Protein AF-A0AAE2RRU5-F1 (afdb_monomer_lite)

pLDDT: mean 7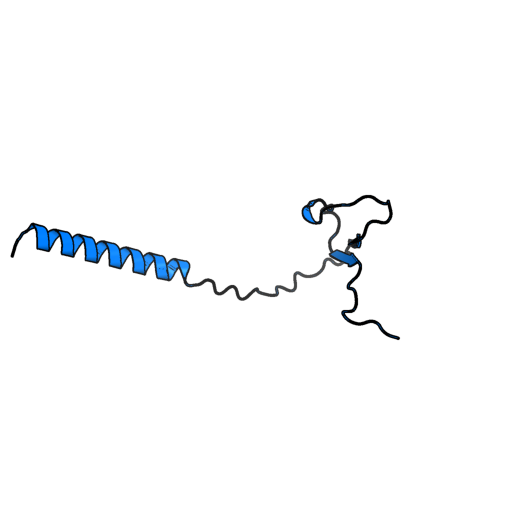9.68, std 16.88, range [51.47, 98.31]

InterPro domains:
  IPR017853 Glycoside hydrolase superfamily [SSF51445] (35-80)

Organism: Clostridium beijerinckii (NCBI:txid1520)

Structure (mmCIF, N/CA/C/O backbone):
data_AF-A0AAE2RRU5-F1
#
_entry.id   AF-A0AAE2RRU5-F1
#
loop_
_atom_site.group_PDB
_atom_site.id
_atom_site.type_symbol
_atom_site.label_atom_id
_atom_site.label_alt_id
_atom_site.label_comp_id
_atom_site.label_asym_id
_atom_site.label_entity_id
_atom_site.label_seq_id
_atom_site.pdbx_PDB_ins_code
_atom_site.Cartn_x
_atom_site.Cartn_y
_atom_site.Cartn_z
_atom_site.occupancy
_atom_site.B_iso_or_equiv
_atom_site.auth_seq_id
_atom_site.auth_comp_id
_atom_site.auth_asym_id
_atom_site.auth_atom_id
_atom_site.pdbx_PDB_model_num
ATOM 1 N N . MET A 1 1 ? -60.111 38.646 -15.278 1.00 61.00 1 MET A N 1
ATOM 2 C CA . MET A 1 1 ? -58.783 37.982 -15.261 1.00 61.00 1 MET A CA 1
ATOM 3 C C . MET A 1 1 ? -58.976 36.493 -15.557 1.00 61.00 1 MET A C 1
ATOM 5 O O . MET A 1 1 ? -59.765 35.862 -14.872 1.00 61.00 1 MET A O 1
ATOM 9 N N . SER A 1 2 ? -58.385 35.948 -16.630 1.00 70.12 2 SER A N 1
ATOM 10 C CA . SER A 1 2 ? -58.740 34.600 -17.126 1.00 70.12 2 SER A CA 1
ATOM 11 C C . SER A 1 2 ? -58.338 33.491 -16.143 1.00 70.12 2 SER A C 1
ATOM 13 O O . SER A 1 2 ? -57.196 33.472 -15.683 1.00 70.12 2 SER A O 1
ATOM 15 N N . LYS A 1 3 ? -59.246 32.540 -15.866 1.00 71.88 3 LYS A N 1
ATOM 16 C CA . LYS A 1 3 ? -59.039 31.392 -14.954 1.00 71.88 3 LYS A CA 1
ATOM 17 C C . LYS A 1 3 ? -57.749 30.611 -15.262 1.00 71.88 3 LYS A C 1
ATOM 19 O O . LYS A 1 3 ? -57.080 30.136 -14.352 1.00 71.88 3 LYS A O 1
ATOM 24 N N . LYS A 1 4 ? -57.332 30.585 -16.537 1.00 71.81 4 LYS A N 1
ATOM 25 C CA . LYS A 1 4 ? -56.070 29.979 -17.001 1.00 71.81 4 LYS A CA 1
ATOM 26 C C . LYS A 1 4 ? -54.820 30.713 -16.487 1.00 71.81 4 LYS A C 1
ATOM 28 O O . LYS A 1 4 ? -53.839 30.069 -16.129 1.00 71.81 4 LYS A O 1
ATOM 33 N N . LYS A 1 5 ? -54.857 32.051 -16.405 1.00 69.94 5 LYS A N 1
ATOM 34 C CA . LYS A 1 5 ? -53.764 32.863 -15.830 1.00 69.94 5 LYS A CA 1
ATOM 35 C C . LYS A 1 5 ? -53.656 32.661 -14.317 1.00 69.94 5 LYS A C 1
ATOM 37 O O . LYS A 1 5 ? -52.551 32.641 -13.791 1.00 69.94 5 LYS A O 1
ATOM 42 N N . PHE A 1 6 ? -54.789 32.482 -13.638 1.00 72.44 6 PHE A N 1
ATOM 43 C CA . PHE A 1 6 ? -54.831 32.219 -12.199 1.00 72.44 6 PHE A CA 1
ATOM 44 C C . PHE A 1 6 ? -54.284 30.825 -11.856 1.00 72.44 6 PHE A C 1
ATOM 46 O O . PHE A 1 6 ? -53.408 30.702 -11.006 1.00 72.44 6 PHE A O 1
ATOM 53 N N . PHE A 1 7 ? -54.698 29.796 -12.603 1.00 77.81 7 PHE A N 1
ATOM 54 C CA . PHE A 1 7 ? -54.205 28.427 -12.434 1.00 77.81 7 PHE A CA 1
ATOM 55 C C . PHE A 1 7 ? -52.688 28.312 -12.650 1.00 77.81 7 PHE A C 1
ATOM 57 O O . PHE A 1 7 ? -51.981 27.743 -11.824 1.00 77.81 7 PHE A O 1
ATOM 64 N N . LYS A 1 8 ? -52.155 28.938 -13.710 1.00 70.56 8 LYS A N 1
ATOM 65 C CA . LYS A 1 8 ? -50.711 28.932 -14.002 1.00 70.56 8 LYS A CA 1
ATOM 66 C C . LYS A 1 8 ? -49.883 29.610 -12.898 1.00 70.56 8 LYS A C 1
ATOM 68 O O . LYS A 1 8 ? -48.760 29.192 -12.631 1.00 70.56 8 LYS A O 1
ATOM 73 N N . LYS A 1 9 ? -50.450 30.621 -12.228 1.00 69.69 9 LYS A N 1
ATOM 74 C CA . LYS A 1 9 ? -49.817 31.319 -11.100 1.00 69.69 9 LYS A CA 1
ATOM 75 C C . LYS A 1 9 ? -49.783 30.444 -9.840 1.00 69.69 9 LYS A C 1
ATOM 77 O O . LYS A 1 9 ? -48.754 30.400 -9.182 1.00 69.69 9 LYS A O 1
ATOM 82 N N . ILE A 1 10 ? -50.855 29.697 -9.555 1.00 76.75 10 ILE A N 1
ATOM 83 C CA . ILE A 1 10 ? -50.911 28.755 -8.420 1.00 76.75 10 ILE A CA 1
ATOM 84 C C . ILE A 1 10 ? -49.898 27.618 -8.594 1.00 76.75 10 ILE A C 1
ATOM 86 O O . ILE A 1 10 ? -49.118 27.354 -7.684 1.00 76.75 10 ILE A O 1
ATOM 90 N N . VAL A 1 11 ? -49.852 26.998 -9.777 1.00 76.81 11 VAL A N 1
ATOM 91 C CA . VAL A 1 11 ? -48.898 25.912 -10.069 1.00 76.81 11 VAL A CA 1
ATOM 92 C C . VAL A 1 11 ? -47.447 26.398 -9.947 1.00 76.81 11 VAL A C 1
ATOM 94 O O . VAL A 1 11 ? -46.612 25.702 -9.379 1.00 76.81 11 VAL A O 1
ATOM 97 N N . SER A 1 12 ? -47.151 27.620 -10.405 1.00 73.94 12 SER A N 1
ATOM 98 C CA . SER A 1 12 ? -45.816 28.222 -10.278 1.00 73.94 12 SER A CA 1
ATOM 99 C C . SER A 1 12 ? -45.405 28.486 -8.827 1.00 73.94 12 SER A C 1
ATOM 101 O O . SER A 1 12 ? -44.234 28.316 -8.500 1.00 73.94 12 SER A O 1
ATOM 103 N N . VAL A 1 13 ? -46.334 28.911 -7.965 1.00 74.25 13 VAL A N 1
ATOM 104 C CA . VAL A 1 13 ? -46.044 29.195 -6.549 1.00 74.25 13 VAL A CA 1
ATOM 105 C C . VAL A 1 13 ? -45.796 27.901 -5.775 1.00 74.25 13 VAL A C 1
ATOM 107 O O . VAL A 1 13 ? -44.856 27.839 -4.987 1.00 74.25 13 VAL A O 1
ATOM 110 N N . ILE A 1 14 ? -46.575 26.850 -6.049 1.00 74.81 14 ILE A N 1
ATOM 111 C CA . ILE A 1 14 ? -46.375 25.531 -5.433 1.00 74.81 14 ILE A CA 1
ATOM 112 C C . ILE A 1 14 ? -45.026 24.935 -5.862 1.00 74.81 14 ILE A C 1
ATOM 114 O O . ILE A 1 14 ? -44.268 24.499 -5.002 1.00 74.81 14 ILE A O 1
ATOM 118 N N . ALA A 1 15 ? -44.682 24.996 -7.155 1.00 73.69 15 ALA A N 1
ATOM 119 C CA . ALA A 1 15 ? -43.404 24.492 -7.669 1.00 73.69 15 ALA A CA 1
ATOM 120 C C . ALA A 1 15 ? -42.186 25.199 -7.041 1.00 73.69 15 ALA A C 1
ATOM 122 O O . ALA A 1 15 ? -41.200 24.547 -6.690 1.00 73.69 15 ALA A O 1
ATOM 123 N N . MET A 1 16 ? -42.267 26.522 -6.851 1.00 68.94 16 MET A N 1
ATOM 124 C CA . MET A 1 16 ? -41.200 27.294 -6.208 1.00 68.94 16 MET A CA 1
ATOM 125 C C . MET A 1 16 ? -41.062 26.928 -4.724 1.00 68.94 16 MET A C 1
ATOM 127 O O . MET A 1 16 ? -39.949 26.748 -4.245 1.00 68.94 16 MET A O 1
ATOM 131 N N . ALA A 1 17 ? -42.179 26.763 -4.004 1.00 65.75 17 ALA A N 1
ATOM 132 C CA . ALA A 1 17 ? -42.168 26.377 -2.594 1.00 65.75 17 ALA A CA 1
ATOM 133 C C . ALA A 1 17 ? -41.559 24.980 -2.383 1.00 65.75 17 ALA A C 1
ATOM 135 O O . ALA A 1 17 ? -40.731 24.808 -1.491 1.00 65.75 17 ALA A O 1
ATOM 136 N N . SER A 1 18 ? -41.882 24.006 -3.242 1.00 61.50 18 SER A N 1
ATOM 137 C CA . SER A 1 18 ? -41.253 22.679 -3.197 1.00 61.50 18 SER A CA 1
ATOM 138 C C . SER A 1 18 ? -39.742 22.731 -3.449 1.00 61.50 18 SER A C 1
ATOM 140 O O . SER A 1 18 ? -38.998 22.018 -2.784 1.00 61.50 18 SER A O 1
ATOM 142 N N . LEU A 1 19 ? -39.268 23.617 -4.333 1.00 61.56 19 LEU A N 1
ATOM 143 C CA . LEU A 1 19 ? -37.839 23.748 -4.638 1.00 61.56 19 LEU A CA 1
ATOM 144 C C . LEU A 1 19 ? -37.036 24.323 -3.455 1.00 61.56 19 LEU A C 1
ATOM 146 O O . LEU A 1 19 ? -35.909 23.897 -3.210 1.00 61.56 19 LEU A O 1
ATOM 150 N N . MET A 1 20 ? -37.630 25.236 -2.678 1.00 61.62 20 MET A N 1
ATOM 151 C CA . MET A 1 20 ? -36.987 25.815 -1.489 1.00 61.62 20 MET A CA 1
ATOM 152 C C . MET A 1 20 ? -36.910 24.823 -0.317 1.00 61.62 20 MET A C 1
ATOM 154 O O . MET A 1 20 ? -35.916 24.812 0.407 1.00 61.62 20 MET A O 1
ATOM 158 N N . VAL A 1 21 ? -37.915 23.951 -0.150 1.00 58.00 21 VAL A N 1
ATOM 159 C CA . VAL A 1 21 ? -37.912 22.904 0.893 1.00 58.00 21 VAL A CA 1
ATOM 160 C C . VAL A 1 21 ? -36.860 21.831 0.591 1.00 58.00 21 VAL A C 1
ATOM 162 O O . VAL A 1 21 ? -36.164 21.382 1.498 1.00 58.00 21 VAL A O 1
ATOM 165 N N . THR A 1 22 ? -36.662 21.469 -0.680 1.00 54.22 22 THR A N 1
ATOM 166 C CA . THR A 1 22 ? -35.600 20.530 -1.082 1.00 54.22 22 THR A CA 1
ATOM 167 C C . THR A 1 22 ? -34.199 21.156 -1.004 1.00 54.22 22 THR A C 1
ATOM 169 O O . THR A 1 22 ? -33.249 20.473 -0.625 1.00 54.22 22 THR A O 1
ATOM 172 N N . GLY A 1 23 ? -34.057 22.457 -1.290 1.00 55.19 23 GLY A N 1
ATOM 173 C CA . GLY A 1 23 ? -32.774 23.169 -1.212 1.00 55.19 23 GLY A CA 1
ATOM 174 C C . GLY A 1 23 ? -32.191 23.264 0.205 1.00 55.19 23 GLY A C 1
ATOM 175 O O . GLY A 1 23 ? -30.979 23.156 0.373 1.00 55.19 23 GLY A O 1
ATOM 176 N N . VAL A 1 24 ? -33.037 23.391 1.234 1.00 56.41 24 VAL A N 1
ATOM 177 C CA . VAL A 1 24 ? -32.599 23.423 2.644 1.00 56.41 24 VAL A CA 1
ATOM 178 C C . VAL A 1 24 ? -32.173 22.037 3.151 1.00 56.41 24 VAL A C 1
ATOM 180 O O . VAL A 1 24 ? -31.234 21.942 3.935 1.00 56.41 24 VAL A O 1
ATOM 183 N N . VAL A 1 25 ? -32.793 20.954 2.665 1.00 56.94 25 VAL A N 1
ATOM 184 C CA . VAL A 1 25 ? -32.424 19.572 3.043 1.00 56.94 25 VAL A CA 1
ATOM 185 C C . VAL A 1 25 ? -31.105 19.129 2.391 1.00 56.94 25 VAL A C 1
ATOM 187 O O . VAL A 1 25 ? -30.356 18.363 2.988 1.00 56.94 25 VAL A O 1
ATOM 190 N N . LEU A 1 26 ? -30.778 19.643 1.201 1.00 57.38 26 LEU A N 1
ATOM 191 C CA . LEU A 1 26 ? -29.526 19.330 0.491 1.00 57.38 26 LEU A CA 1
ATOM 192 C C . LEU A 1 26 ? -28.361 20.279 0.842 1.00 57.38 26 LEU A C 1
ATOM 194 O O . LEU A 1 26 ? -27.205 19.966 0.563 1.00 57.38 26 LEU A O 1
ATOM 198 N N . GLY A 1 27 ? -28.649 21.437 1.446 1.00 55.19 27 GLY A N 1
ATOM 199 C CA . GLY A 1 27 ? -27.679 22.516 1.667 1.00 55.19 27 GLY A CA 1
ATOM 200 C C . GLY A 1 27 ? -26.808 22.403 2.921 1.00 55.19 27 GLY A C 1
ATOM 201 O O . GLY A 1 27 ? -25.863 23.173 3.058 1.00 55.19 27 GLY A O 1
ATOM 202 N N . ASN A 1 28 ? -27.068 21.458 3.830 1.00 55.81 28 ASN A N 1
ATOM 203 C CA . ASN A 1 28 ? -26.301 21.327 5.076 1.00 55.81 28 ASN A CA 1
ATOM 204 C C . ASN A 1 28 ? -25.305 20.160 5.034 1.00 55.81 28 ASN A C 1
ATOM 206 O O . ASN A 1 28 ? -25.243 19.339 5.948 1.00 55.81 28 ASN A O 1
ATOM 210 N N . SER A 1 29 ? -24.495 20.105 3.979 1.00 55.41 29 SER A N 1
ATOM 211 C CA . SER A 1 29 ? -23.293 19.268 3.964 1.00 55.41 29 SER A CA 1
ATOM 212 C C . SER A 1 29 ? -22.157 20.034 4.638 1.00 55.41 29 SER A C 1
ATOM 214 O O . SER A 1 29 ? -21.195 20.445 3.994 1.00 55.41 29 SER A O 1
ATOM 216 N N . ASN A 1 30 ? -22.268 20.245 5.952 1.00 57.12 30 ASN A N 1
ATOM 217 C CA . ASN A 1 30 ? -21.091 20.499 6.775 1.00 57.12 30 ASN A CA 1
ATOM 218 C C . ASN A 1 30 ? -20.302 19.189 6.842 1.00 57.12 30 ASN A C 1
ATOM 220 O O . ASN A 1 30 ? -20.289 18.508 7.863 1.00 57.12 30 ASN A O 1
ATOM 224 N N . SER A 1 31 ? -19.642 18.829 5.741 1.00 57.00 31 SER A N 1
ATOM 225 C CA . SER A 1 31 ? -18.561 17.851 5.738 1.00 57.00 31 SER A CA 1
ATOM 226 C C . SER A 1 31 ? -17.345 18.510 6.383 1.00 57.00 31 SER A C 1
ATOM 228 O O . SER A 1 31 ? -16.286 18.646 5.776 1.00 57.00 31 SER A O 1
ATOM 230 N N . ALA A 1 32 ? -17.498 18.949 7.634 1.00 53.81 32 ALA A N 1
ATOM 231 C CA . ALA A 1 32 ? -16.381 18.953 8.546 1.00 53.81 32 ALA A CA 1
ATOM 232 C C . ALA A 1 32 ? -16.032 17.475 8.670 1.00 53.81 32 ALA A C 1
ATOM 234 O O . ALA A 1 32 ? -16.691 16.733 9.396 1.00 53.81 32 ALA A O 1
ATOM 235 N N . SER A 1 33 ? -15.087 17.041 7.832 1.00 51.47 33 SER A N 1
ATOM 236 C CA . SER A 1 33 ? -14.392 15.780 7.999 1.00 51.47 33 SER A CA 1
ATOM 237 C C . SER A 1 33 ? -13.902 15.809 9.433 1.00 51.47 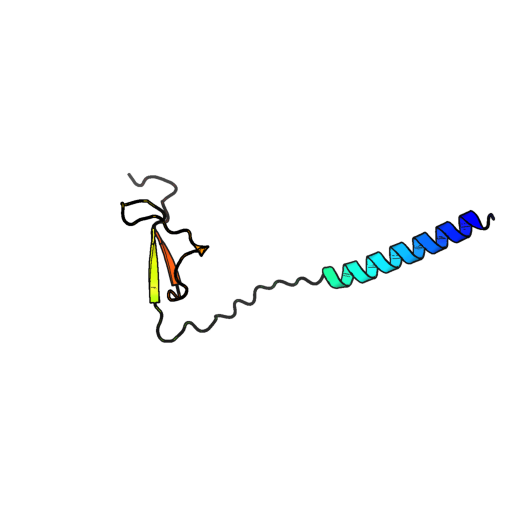33 SER A C 1
ATOM 239 O O . SER A 1 33 ? -12.932 16.497 9.759 1.00 51.47 33 SER A O 1
ATOM 241 N N . ALA A 1 34 ? -14.671 15.182 10.321 1.00 53.53 34 ALA A N 1
ATOM 242 C CA . ALA A 1 34 ? -14.200 14.877 11.637 1.00 53.53 34 ALA A CA 1
ATOM 243 C C . ALA A 1 34 ? -12.974 14.032 11.343 1.00 53.53 34 ALA A C 1
ATOM 245 O O . ALA A 1 34 ? -13.086 12.890 10.900 1.00 53.53 34 ALA A O 1
ATOM 246 N N . VAL A 1 35 ? -11.799 14.618 11.551 1.00 53.59 35 VAL A N 1
ATOM 247 C CA . VAL A 1 35 ? -10.613 13.845 11.860 1.00 53.59 35 VAL A CA 1
ATOM 248 C C . VAL A 1 35 ? -10.943 13.208 13.205 1.00 53.59 35 VAL A C 1
ATOM 250 O O . VAL A 1 35 ? -10.487 13.629 14.261 1.00 53.59 35 VAL A O 1
ATOM 253 N N . THR A 1 36 ? -11.835 12.216 13.184 1.00 51.47 36 THR A N 1
ATOM 254 C CA . THR A 1 36 ? -11.775 11.134 14.127 1.00 51.47 36 THR A CA 1
ATOM 255 C C . THR A 1 36 ? -10.383 10.611 13.873 1.00 51.47 36 THR A C 1
ATOM 257 O O . THR A 1 36 ? -10.125 10.006 12.831 1.00 51.47 36 THR A O 1
ATOM 260 N N . SER A 1 37 ? -9.449 10.928 14.760 1.00 57.91 37 SER A N 1
ATOM 261 C CA . SER A 1 37 ? -8.286 10.088 14.946 1.00 57.91 37 SER A CA 1
ATOM 262 C C . SER A 1 37 ? -8.860 8.723 15.309 1.00 57.91 37 SER A C 1
ATOM 264 O O . SER A 1 37 ? -9.071 8.425 16.484 1.00 57.91 37 SER A O 1
ATOM 266 N N . SER A 1 38 ? -9.263 7.958 14.291 1.00 60.91 38 SER A N 1
ATOM 267 C CA . SER A 1 38 ? -9.594 6.554 14.401 1.00 60.91 38 SER A CA 1
ATOM 268 C C . SER A 1 38 ? -8.414 5.982 15.150 1.00 60.91 38 SER A C 1
ATOM 270 O O . SER A 1 38 ? -7.285 6.106 14.666 1.00 60.91 38 SER A O 1
ATOM 272 N N . SER A 1 39 ? -8.644 5.527 16.382 1.00 72.88 39 SER A N 1
ATOM 273 C CA . SER A 1 39 ? -7.553 5.034 17.205 1.00 72.88 39 SER A CA 1
ATOM 274 C C . SER A 1 39 ? -6.866 3.957 16.387 1.00 72.88 39 SER A C 1
ATOM 276 O O . SER A 1 39 ? -7.503 2.961 16.032 1.00 72.88 39 SER A O 1
ATOM 278 N N . ILE A 1 40 ? -5.615 4.206 16.009 1.00 76.81 40 ILE A N 1
ATOM 279 C CA . ILE A 1 40 ? -4.843 3.226 15.265 1.00 76.81 40 ILE A CA 1
ATOM 280 C C . ILE A 1 40 ? -4.818 1.974 16.150 1.00 76.81 40 ILE A C 1
ATOM 282 O O . ILE A 1 40 ? -4.552 2.108 17.351 1.00 76.81 40 ILE A O 1
ATOM 286 N N . PRO A 1 41 ? -5.176 0.792 15.617 1.00 84.94 41 PRO A N 1
ATOM 287 C CA . PRO A 1 41 ? -5.130 -0.438 16.388 1.00 84.94 41 PRO A CA 1
ATOM 288 C C . PRO A 1 41 ? -3.767 -0.596 17.064 1.00 84.94 41 PRO A C 1
ATOM 290 O O . PRO A 1 41 ? -2.748 -0.179 16.515 1.00 84.94 41 PRO A O 1
ATOM 293 N N . ASN A 1 42 ? -3.731 -1.223 18.243 1.00 91.19 42 ASN A N 1
ATOM 294 C CA . ASN A 1 42 ? -2.471 -1.405 18.974 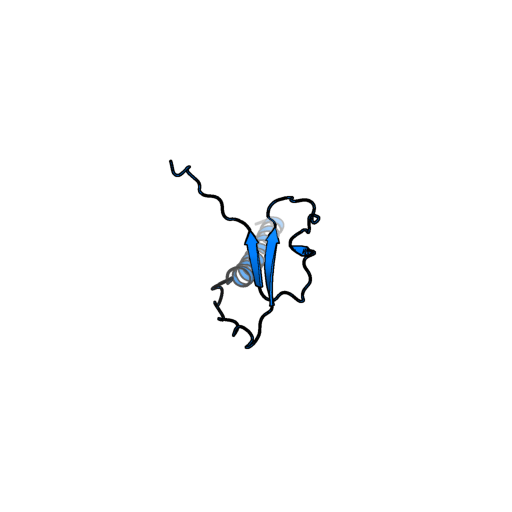1.00 91.19 42 ASN A CA 1
ATOM 295 C C . ASN A 1 42 ? -1.407 -2.108 18.120 1.00 91.19 42 ASN A C 1
ATOM 297 O O . ASN A 1 42 ? -0.223 -1.814 18.255 1.00 91.19 42 ASN A O 1
ATOM 301 N N . HIS A 1 43 ? -1.833 -3.020 17.241 1.00 94.50 43 HIS A N 1
ATOM 302 C CA . HIS A 1 43 ? -0.984 -3.696 16.269 1.00 94.50 43 HIS A CA 1
ATOM 303 C C . HIS A 1 43 ? -1.546 -3.459 14.867 1.00 94.50 43 HIS A C 1
ATOM 305 O O . HIS A 1 43 ? -2.737 -3.674 14.654 1.00 94.50 43 HIS A O 1
ATOM 311 N N . VAL A 1 44 ? -0.686 -3.064 13.928 1.00 96.12 44 VAL A N 1
ATOM 312 C CA . VAL A 1 44 ? -1.059 -2.804 12.531 1.00 96.12 44 VAL A CA 1
ATOM 313 C C . VAL A 1 44 ? -0.127 -3.514 11.559 1.00 96.12 44 VAL A C 1
ATOM 315 O O . VAL A 1 44 ? 1.074 -3.632 11.814 1.00 96.12 44 VAL A O 1
ATOM 318 N N . LEU A 1 45 ? -0.671 -3.946 10.424 1.00 97.06 45 LEU A N 1
ATOM 319 C CA . LEU A 1 45 ? 0.089 -4.428 9.281 1.00 97.06 45 LEU A CA 1
ATOM 320 C C . LEU A 1 45 ? 0.256 -3.303 8.254 1.00 97.06 45 LEU A C 1
ATOM 322 O O . LEU A 1 45 ? -0.702 -2.860 7.618 1.00 97.06 45 LEU A O 1
ATOM 326 N N . VAL A 1 46 ? 1.502 -2.864 8.079 1.00 97.12 46 VAL A N 1
ATOM 327 C CA . VAL A 1 46 ? 1.879 -1.801 7.140 1.00 97.12 46 VAL A CA 1
ATOM 328 C C . VAL A 1 46 ? 2.570 -2.419 5.930 1.00 97.12 46 VAL A C 1
ATOM 330 O O . VAL A 1 46 ? 3.539 -3.162 6.082 1.00 97.12 46 VAL A O 1
ATOM 333 N N . GLY A 1 47 ? 2.083 -2.112 4.729 1.00 97.69 47 GLY A N 1
ATOM 334 C CA . GLY A 1 47 ? 2.651 -2.600 3.471 1.00 97.69 47 GLY A CA 1
ATOM 335 C C . GLY A 1 47 ? 3.088 -1.463 2.552 1.00 97.69 47 GLY A C 1
ATOM 336 O O . GLY A 1 47 ? 2.431 -0.428 2.491 1.00 97.69 47 GLY A O 1
ATOM 337 N N . TYR A 1 48 ? 4.175 -1.664 1.807 1.00 98.00 48 TYR A N 1
ATOM 338 C CA . TYR A 1 48 ? 4.578 -0.769 0.721 1.00 98.00 48 TYR A CA 1
ATOM 339 C C . TYR A 1 48 ? 3.907 -1.220 -0.578 1.00 98.00 48 TYR A C 1
ATOM 341 O O . TYR A 1 48 ? 3.972 -2.392 -0.946 1.00 98.00 48 TYR A O 1
ATOM 349 N N . TRP A 1 49 ? 3.251 -0.293 -1.266 1.00 98.31 49 TRP A N 1
ATOM 350 C CA . TRP A 1 49 ? 2.628 -0.534 -2.561 1.00 98.31 49 TRP A CA 1
ATOM 351 C C . TRP A 1 49 ? 3.502 0.041 -3.668 1.00 98.31 49 TRP A C 1
ATOM 353 O O . TRP A 1 49 ? 3.892 1.212 -3.617 1.00 98.31 49 TRP A O 1
ATOM 363 N N . HIS A 1 50 ? 3.817 -0.787 -4.661 1.00 98.00 50 HIS A N 1
ATOM 364 C CA . HIS A 1 50 ? 4.670 -0.396 -5.773 1.00 98.00 50 HIS A CA 1
ATOM 365 C C . HIS A 1 50 ? 3.894 0.493 -6.749 1.00 98.00 50 HIS A C 1
ATOM 367 O O . HIS A 1 50 ? 3.027 0.018 -7.477 1.00 98.00 50 HIS A O 1
ATOM 373 N N . ASN A 1 51 ? 4.260 1.775 -6.817 1.00 96.00 51 ASN A N 1
ATOM 374 C CA . ASN A 1 51 ? 3.840 2.685 -7.887 1.00 96.00 51 ASN A CA 1
ATOM 375 C C . ASN A 1 51 ? 4.750 2.559 -9.121 1.00 96.00 51 ASN A C 1
ATOM 377 O O . ASN A 1 51 ? 5.019 3.524 -9.830 1.00 96.00 51 ASN A O 1
ATOM 381 N N . PHE A 1 52 ? 5.293 1.365 -9.323 1.00 96.00 52 PHE A N 1
ATOM 382 C CA . PHE A 1 52 ? 6.239 1.015 -10.367 1.00 96.00 52 PHE A CA 1
ATOM 383 C C . PHE A 1 52 ? 6.161 -0.493 -10.603 1.00 96.00 52 PHE A C 1
ATOM 385 O O . PHE A 1 52 ? 5.713 -1.246 -9.740 1.00 96.00 52 PHE A O 1
ATOM 392 N N . ASN A 1 53 ? 6.642 -0.945 -11.757 1.00 95.75 53 ASN A N 1
ATOM 393 C CA . ASN A 1 53 ? 6.716 -2.364 -12.075 1.00 95.75 53 ASN A CA 1
ATOM 394 C C . ASN A 1 53 ? 8.170 -2.844 -11.955 1.00 95.75 53 ASN A C 1
ATOM 396 O O . ASN A 1 53 ? 9.063 -2.319 -12.617 1.00 95.75 53 ASN A O 1
ATOM 400 N N . ASN A 1 54 ? 8.399 -3.845 -11.106 1.00 95.06 54 ASN A N 1
ATOM 401 C CA . ASN A 1 54 ? 9.691 -4.514 -10.923 1.00 95.06 54 ASN A CA 1
ATOM 402 C C . ASN A 1 54 ? 9.623 -6.030 -11.209 1.00 95.06 54 ASN A C 1
ATOM 404 O O . ASN A 1 54 ? 10.498 -6.779 -10.781 1.00 95.06 54 ASN A O 1
ATOM 408 N N . GLY A 1 55 ? 8.562 -6.498 -11.873 1.00 97.12 55 GLY A N 1
ATOM 409 C CA . GLY A 1 55 ? 8.308 -7.918 -12.123 1.00 97.12 55 GLY A CA 1
ATOM 410 C C . GLY A 1 55 ? 7.575 -8.671 -11.004 1.00 97.12 55 GLY A C 1
ATOM 411 O O . GLY A 1 55 ? 7.236 -9.833 -11.209 1.00 97.12 55 GLY A O 1
ATOM 412 N N . SER A 1 56 ? 7.257 -8.045 -9.859 1.00 94.19 56 SER A N 1
ATOM 413 C CA . SER A 1 56 ? 6.457 -8.684 -8.793 1.00 94.19 56 SER A CA 1
ATOM 414 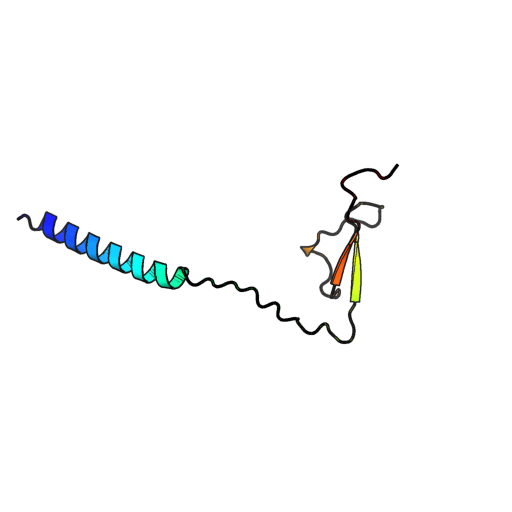C C . SER A 1 56 ? 4.961 -8.803 -9.111 1.00 94.19 56 SER A C 1
ATOM 416 O O . SER A 1 56 ? 4.217 -9.409 -8.342 1.00 94.19 56 SER A O 1
ATOM 418 N N . GLY A 1 57 ? 4.517 -8.205 -10.219 1.00 91.94 57 GLY A N 1
ATOM 419 C CA . GLY A 1 57 ? 3.111 -8.066 -10.585 1.00 91.94 57 GLY A CA 1
ATOM 420 C C . GLY A 1 57 ? 2.504 -6.747 -10.101 1.00 91.94 57 GLY A C 1
ATOM 421 O O . GLY A 1 57 ? 2.893 -6.209 -9.064 1.00 91.94 57 GLY A O 1
ATOM 422 N N . ASP A 1 58 ? 1.542 -6.247 -10.876 1.00 94.56 58 ASP A N 1
ATOM 423 C CA . ASP A 1 58 ? 0.849 -4.984 -10.626 1.00 94.56 58 ASP A CA 1
ATOM 424 C C . ASP A 1 58 ? -0.499 -5.248 -9.938 1.00 94.56 58 ASP A C 1
ATOM 426 O O . ASP A 1 58 ? -1.314 -6.040 -10.417 1.00 94.56 58 ASP A O 1
ATOM 430 N N . ILE A 1 59 ? -0.762 -4.565 -8.822 1.00 96.94 59 ILE A N 1
ATOM 431 C CA . ILE A 1 59 ? -2.010 -4.691 -8.054 1.00 96.94 59 ILE A CA 1
ATOM 432 C C . ILE A 1 59 ? -2.701 -3.332 -8.046 1.00 96.94 59 ILE A C 1
ATOM 434 O O . ILE A 1 59 ? -2.126 -2.355 -7.574 1.00 96.94 59 ILE A O 1
ATOM 438 N N . LYS A 1 60 ? -3.947 -3.238 -8.523 1.00 97.00 60 LYS A N 1
ATOM 439 C CA . LYS A 1 60 ? -4.714 -1.988 -8.387 1.00 97.00 60 LYS A CA 1
ATOM 440 C C . LYS A 1 60 ? -5.002 -1.736 -6.912 1.00 97.00 60 LYS A C 1
ATOM 442 O O . LYS A 1 60 ? -5.320 -2.671 -6.188 1.00 97.00 60 LYS A O 1
ATOM 447 N N . LEU A 1 61 ? -4.996 -0.475 -6.482 1.00 96.88 61 LEU A N 1
ATOM 448 C CA . LEU A 1 61 ? -5.190 -0.131 -5.067 1.00 96.88 61 LEU A CA 1
ATOM 449 C C . LEU A 1 61 ? -6.482 -0.722 -4.465 1.00 96.88 61 LEU A C 1
ATOM 451 O O . LEU A 1 61 ? -6.478 -1.188 -3.334 1.00 96.88 61 LEU A O 1
ATOM 455 N N . LYS A 1 62 ? -7.569 -0.774 -5.247 1.00 97.62 62 LYS A N 1
ATOM 456 C CA . LYS A 1 62 ? -8.852 -1.378 -4.839 1.00 97.62 62 LYS A CA 1
ATOM 457 C C . LYS A 1 62 ? -8.822 -2.904 -4.655 1.00 97.62 62 LYS A C 1
ATOM 459 O O . LYS A 1 62 ? -9.743 -3.450 -4.062 1.00 97.62 62 LYS A O 1
ATOM 464 N N . ASP A 1 63 ? -7.812 -3.565 -5.210 1.00 98.06 63 ASP A N 1
ATOM 465 C CA . ASP A 1 63 ? -7.648 -5.018 -5.198 1.00 98.06 63 ASP A CA 1
ATOM 466 C C . ASP A 1 63 ? -6.585 -5.441 -4.154 1.00 98.06 63 ASP A C 1
ATOM 468 O O . ASP A 1 63 ? -6.271 -6.624 -4.029 1.00 98.06 63 ASP A O 1
ATOM 472 N N . VAL A 1 64 ? -6.022 -4.489 -3.390 1.00 97.81 64 VAL A N 1
ATOM 473 C CA . VAL A 1 64 ? -5.138 -4.779 -2.251 1.00 97.81 64 VAL A CA 1
ATOM 474 C C . VAL A 1 64 ? -5.935 -5.488 -1.154 1.00 97.81 64 VAL A C 1
ATOM 476 O O . VAL A 1 64 ? -7.079 -5.138 -0.869 1.00 97.81 64 VAL A O 1
ATOM 479 N N . SER A 1 65 ? -5.319 -6.496 -0.529 1.00 97.88 65 SER A N 1
ATOM 480 C CA . SER A 1 65 ? -5.939 -7.254 0.561 1.00 97.88 65 SER A CA 1
ATOM 481 C C . SER A 1 65 ? -6.366 -6.343 1.712 1.00 97.88 65 SER A C 1
ATOM 483 O O . SER A 1 65 ? -5.581 -5.524 2.189 1.00 97.88 65 SER A O 1
ATOM 485 N N . SER A 1 66 ? -7.573 -6.570 2.231 1.00 96.62 66 SER A N 1
ATOM 486 C CA . SER A 1 66 ? -8.105 -5.884 3.414 1.00 96.62 66 SER A CA 1
ATOM 487 C C . SER A 1 66 ? -7.381 -6.236 4.720 1.00 96.62 66 SER A C 1
ATOM 489 O O . SER A 1 66 ? -7.759 -5.731 5.769 1.00 96.62 66 SER A O 1
ATOM 491 N N . ASN A 1 67 ? -6.378 -7.119 4.680 1.00 96.88 67 ASN A N 1
ATOM 492 C CA . ASN A 1 67 ? -5.541 -7.440 5.838 1.00 96.88 67 ASN A CA 1
ATOM 493 C C . ASN A 1 67 ? -4.499 -6.352 6.144 1.00 96.88 67 ASN A C 1
ATOM 495 O O . ASN A 1 67 ? -3.900 -6.386 7.213 1.00 96.88 67 ASN A O 1
ATOM 499 N N . PHE A 1 68 ? -4.224 -5.448 5.198 1.00 97.25 68 PHE A N 1
ATOM 500 C CA . PHE A 1 68 ? -3.337 -4.312 5.432 1.00 97.25 68 PHE A CA 1
ATOM 501 C C . PHE A 1 68 ? -4.126 -3.154 6.036 1.00 97.25 68 PHE A C 1
ATOM 503 O O . PHE A 1 68 ? -5.102 -2.693 5.446 1.00 97.25 68 PHE A O 1
ATOM 510 N N . ASP A 1 69 ? -3.660 -2.653 7.176 1.00 95.00 69 ASP A N 1
ATOM 511 C CA . ASP A 1 69 ? -4.261 -1.499 7.847 1.00 95.00 69 ASP A CA 1
ATOM 512 C C . ASP A 1 69 ? -3.763 -0.178 7.244 1.00 95.00 69 ASP A C 1
ATOM 514 O O . ASP A 1 69 ? -4.486 0.817 7.209 1.00 95.00 69 ASP A O 1
ATOM 518 N N . VAL A 1 70 ? -2.512 -0.162 6.763 1.00 95.12 70 VAL A N 1
ATOM 519 C CA . VAL A 1 70 ? -1.865 1.016 6.170 1.00 95.12 70 VAL A CA 1
ATOM 520 C C . VAL A 1 70 ? -1.117 0.628 4.899 1.00 95.12 70 VAL A C 1
ATOM 522 O O . VAL A 1 70 ? -0.361 -0.347 4.872 1.00 95.12 70 VAL A O 1
ATOM 525 N N . ILE A 1 71 ? -1.293 1.438 3.854 1.00 97.44 71 ILE A N 1
ATOM 526 C CA . ILE A 1 71 ? -0.625 1.279 2.561 1.00 97.44 71 ILE A CA 1
ATOM 527 C C . ILE A 1 71 ? 0.296 2.480 2.318 1.00 97.44 71 ILE A C 1
ATOM 529 O O . ILE A 1 71 ? -0.171 3.602 2.122 1.00 97.44 71 ILE A O 1
ATOM 533 N N . ASN A 1 72 ? 1.604 2.235 2.275 1.00 97.88 72 ASN A N 1
ATOM 534 C CA . ASN A 1 72 ? 2.620 3.226 1.933 1.00 97.88 72 ASN A CA 1
ATOM 535 C C . ASN A 1 72 ? 2.871 3.226 0.418 1.00 97.88 72 ASN A C 1
ATOM 537 O O . ASN A 1 72 ? 3.444 2.283 -0.129 1.00 97.88 72 ASN A O 1
ATOM 541 N N . LEU A 1 73 ? 2.466 4.290 -0.275 1.00 97.00 73 LEU A N 1
ATOM 542 C CA . LEU A 1 73 ? 2.738 4.450 -1.708 1.00 97.00 73 LEU A CA 1
ATOM 543 C C . LEU A 1 73 ? 4.238 4.660 -1.957 1.00 97.00 73 LEU A C 1
ATOM 545 O O . LEU A 1 73 ? 4.873 5.486 -1.302 1.00 97.00 73 LEU A O 1
ATOM 549 N N . SER A 1 74 ? 4.796 3.918 -2.915 1.00 96.81 74 SER A N 1
ATOM 550 C CA . SER A 1 74 ? 6.248 3.825 -3.122 1.00 96.81 74 SER A CA 1
ATOM 551 C C . SER A 1 74 ? 6.609 4.132 -4.575 1.00 96.81 74 SER A C 1
ATOM 553 O O . SER A 1 74 ? 6.237 3.356 -5.447 1.00 96.81 74 SER A O 1
ATOM 555 N N . PHE A 1 75 ? 7.306 5.220 -4.906 1.00 96.12 75 PHE A N 1
ATOM 556 C CA . PHE A 1 75 ? 7.754 6.324 -4.045 1.00 96.12 75 PHE A CA 1
ATOM 557 C C . PHE A 1 75 ? 7.165 7.659 -4.502 1.00 96.12 75 PHE A C 1
ATOM 559 O O . PHE A 1 75 ? 6.722 7.804 -5.640 1.00 96.12 75 PHE A O 1
ATOM 566 N N . GLY A 1 76 ? 7.173 8.639 -3.598 1.00 95.38 76 GLY A N 1
ATOM 567 C CA . GLY A 1 76 ? 7.017 10.037 -3.979 1.00 95.38 76 GLY A CA 1
ATOM 568 C C . GLY A 1 76 ? 8.307 10.519 -4.632 1.00 95.38 76 GLY A C 1
ATOM 569 O O . GLY A 1 76 ? 9.359 10.514 -3.993 1.00 95.38 76 GLY A O 1
ATOM 570 N N . GLU A 1 77 ? 8.231 10.907 -5.897 1.00 93.94 77 GLU A N 1
ATOM 571 C CA . GLU A 1 77 ? 9.386 11.393 -6.647 1.00 93.94 77 GLU A CA 1
ATOM 572 C C . GLU A 1 77 ? 9.552 12.911 -6.477 1.00 93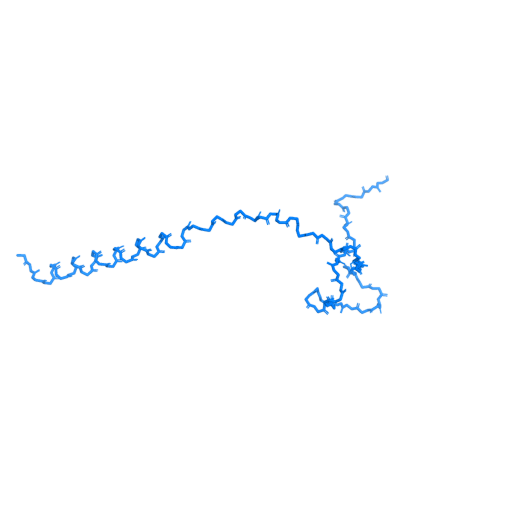.94 77 GLU A C 1
ATOM 574 O O . GLU A 1 77 ? 8.558 13.642 -6.381 1.00 93.94 77 GLU A O 1
ATOM 579 N N . PRO A 1 78 ? 10.796 13.416 -6.419 1.00 92.94 78 PRO A N 1
ATOM 580 C CA . PRO A 1 78 ? 11.045 14.845 -6.350 1.00 92.94 78 PRO A CA 1
ATOM 581 C C . PRO A 1 78 ? 10.651 15.526 -7.665 1.00 92.94 78 PRO A C 1
ATOM 583 O O . PRO A 1 78 ? 10.809 14.977 -8.752 1.00 92.94 78 PRO A O 1
ATOM 586 N N . THR A 1 79 ? 10.188 16.771 -7.580 1.00 93.62 79 THR A N 1
ATOM 587 C CA . THR A 1 79 ? 9.817 17.571 -8.761 1.00 93.62 79 THR A CA 1
ATOM 588 C C . THR A 1 79 ? 11.016 18.236 -9.447 1.00 93.62 79 THR A C 1
ATOM 590 O O . THR A 1 79 ? 10.857 18.855 -10.497 1.00 93.62 79 THR A O 1
ATOM 593 N N . SER A 1 80 ? 12.212 18.120 -8.864 1.00 92.31 80 SER A N 1
ATOM 594 C CA . SER A 1 80 ? 13.479 18.614 -9.407 1.00 92.31 80 S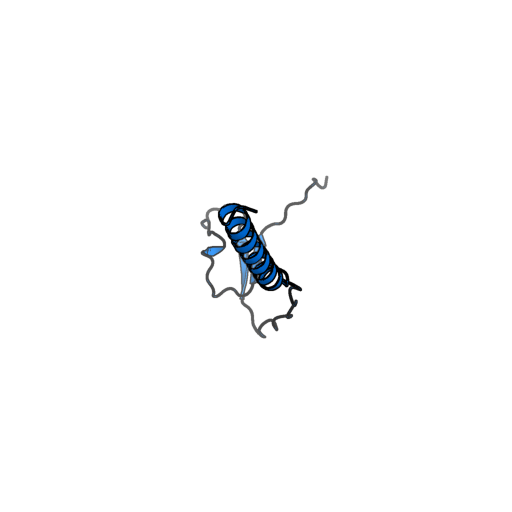ER A CA 1
ATOM 595 C C . SER A 1 80 ? 14.600 17.630 -9.090 1.00 92.31 80 SER A C 1
ATOM 597 O O . SER A 1 80 ? 14.593 16.999 -8.034 1.00 92.31 80 SER A O 1
ATOM 599 N N . VAL A 1 81 ? 15.592 17.538 -9.977 1.00 83.69 81 VAL A N 1
ATOM 600 C CA . VAL A 1 81 ? 16.805 16.751 -9.729 1.00 83.69 81 VAL A CA 1
ATOM 601 C C . VAL A 1 81 ? 17.688 17.460 -8.703 1.00 83.69 81 VAL A C 1
ATOM 603 O O . VAL A 1 81 ? 17.929 18.664 -8.809 1.00 83.69 81 VAL A O 1
ATOM 606 N N . THR A 1 82 ? 18.167 16.726 -7.706 1.00 76.06 82 THR A N 1
ATOM 607 C CA . THR A 1 82 ? 19.305 17.148 -6.887 1.00 76.06 82 THR A CA 1
ATOM 608 C C . THR A 1 82 ? 20.560 16.795 -7.675 1.00 76.06 82 THR A C 1
ATOM 610 O O . THR A 1 82 ? 20.775 15.620 -7.973 1.00 76.06 82 THR A O 1
ATOM 613 N N . MET A 1 83 ? 21.328 17.808 -8.078 1.00 68.06 83 MET A N 1
ATOM 614 C CA . MET A 1 83 ? 22.650 17.612 -8.685 1.00 68.06 83 MET A CA 1
ATOM 615 C C . MET A 1 83 ? 23.716 17.409 -7.616 1.00 68.06 83 MET A C 1
ATOM 617 O O . MET A 1 83 ? 23.565 18.010 -6.527 1.00 68.06 83 MET A O 1
#

Radius of gyration: 27.78 Å; chains: 1; bounding box: 82×47×36 Å

Sequence (83 aa):
MSKKKFFKKIVSVIAMASLMVTGVVLGNSNSASAVTSSSIPNHVLVGYWHNFNNGSGDIKLKDVSSNFDVINLSFGEPTSVTM

Foldseek 3Di:
DDPVVVVVVVVVVVVVVVVVVVCVVPVPPPPPVPPPVPPQPPDFAEEEAEPDDPPPDHDDPVRPDPRHPYYHYPDDDDPDDDD

Secondary structure (DSSP, 8-state):
--HHHHHHHHHHHHHHHHHHHHHHHHS--------------SS--EEEEESS-SSS----GGGS-TT-SEEEEE-PPPSS---